Protein AF-X1FCV5-F1 (afdb_monomer_lite)

Organism: NCBI:txid412755

Foldseek 3Di:
DDFLLVVLVVVLVVLVVVLVVLVPDPDPCSVVVNVVSVVVSVVDDRDDDRGDDDDDDDPDDPDPDDDDDDDDDPPDDDPDDDDD

Radius of gyration: 26.0 Å; chains: 1; bounding box: 45×42×66 Å

Secondary structure (DSSP, 8-state):
--BHHHHHHHHHHHHHHHHHHHHT---TTHHHHHHHHHHHHHH----S-TT-B--PPPPPPPPTT----------S--------

Sequence (84 aa):
GKTTQEAMDLSLAAWTRWIDYWAGSADPYASQVIQWLVHDRDGQKLFGSNSARVTTPAPPPPEAGEIPISLPLITGYALSLLFF

Structure (mmCIF, N/CA/C/O backbone):
data_AF-X1FCV5-F1
#
_entry.id   AF-X1FCV5-F1
#
loop_
_atom_site.group_PDB
_atom_site.id
_atom_site.type_symbol
_atom_site.label_atom_id
_atom_site.label_alt_id
_atom_site.label_comp_id
_atom_site.label_asym_id
_atom_site.label_entity_id
_atom_site.label_seq_id
_atom_site.pdbx_PDB_ins_code
_atom_site.Cartn_x
_atom_site.Cartn_y
_atom_site.Cartn_z
_atom_site.occupancy
_atom_site.B_iso_or_equiv
_atom_site.auth_seq_id
_atom_site.auth_comp_id
_atom_site.auth_asym_id
_atom_site.auth_atom_id
_atom_site.pdbx_PDB_model_num
ATOM 1 N N . GLY A 1 1 ? -5.129 2.746 20.650 1.00 79.81 1 GLY A N 1
ATOM 2 C CA . GLY A 1 1 ? -4.489 2.761 19.321 1.00 79.81 1 GLY A CA 1
ATOM 3 C C . GLY A 1 1 ? -5.332 3.533 18.322 1.00 79.81 1 GLY A C 1
ATOM 4 O O . GLY A 1 1 ? -6.328 4.129 18.731 1.00 79.81 1 GLY A O 1
ATOM 5 N N . LYS A 1 2 ? -4.919 3.522 17.046 1.00 85.00 2 LYS A N 1
ATOM 6 C CA . LYS A 1 2 ? -5.689 4.045 15.901 1.00 85.00 2 LYS A CA 1
ATOM 7 C C . LYS A 1 2 ? -7.006 3.288 15.723 1.00 85.00 2 LYS A C 1
ATOM 9 O O . LYS A 1 2 ? -7.120 2.153 16.197 1.00 85.00 2 LYS A O 1
ATOM 14 N N . THR A 1 3 ? -7.984 3.908 15.070 1.00 93.62 3 THR A N 1
ATOM 15 C CA . THR A 1 3 ? -9.182 3.190 14.622 1.00 93.62 3 THR A CA 1
ATOM 16 C C . THR A 1 3 ? -8.856 2.252 13.469 1.00 93.62 3 THR A C 1
ATOM 18 O O . THR A 1 3 ? -7.849 2.398 12.775 1.00 93.62 3 THR A O 1
ATOM 21 N N . THR A 1 4 ? -9.734 1.286 13.247 1.00 93.56 4 THR A N 1
ATOM 22 C CA . THR A 1 4 ? -9.744 0.439 12.053 1.00 93.56 4 THR A CA 1
ATOM 23 C C . THR A 1 4 ? -9.836 1.260 10.765 1.00 93.56 4 THR A C 1
ATOM 25 O O . THR A 1 4 ? -9.126 0.943 9.816 1.00 93.56 4 THR A O 1
ATOM 28 N N . GLN A 1 5 ? -10.620 2.347 10.739 1.00 95.38 5 GLN A N 1
ATOM 29 C CA . GLN A 1 5 ? -10.652 3.262 9.591 1.00 95.38 5 GLN A CA 1
ATOM 30 C C . GLN A 1 5 ? -9.301 3.950 9.363 1.00 95.38 5 GLN A C 1
ATOM 32 O O . GLN A 1 5 ? -8.773 3.908 8.260 1.00 95.38 5 GLN A O 1
ATOM 37 N N . GLU A 1 6 ? -8.693 4.515 10.408 1.00 95.06 6 GLU A N 1
ATOM 38 C CA . GLU A 1 6 ? -7.379 5.161 10.297 1.00 95.06 6 GLU A CA 1
ATOM 39 C C . GLU A 1 6 ? -6.293 4.169 9.847 1.00 95.06 6 GLU A C 1
ATOM 41 O O . GLU A 1 6 ? -5.354 4.542 9.147 1.00 95.06 6 GLU A O 1
ATOM 46 N N . ALA A 1 7 ? -6.401 2.898 10.246 1.00 93.69 7 ALA A N 1
ATOM 47 C CA . ALA A 1 7 ? -5.506 1.842 9.784 1.00 93.69 7 ALA A CA 1
ATOM 48 C C . ALA A 1 7 ? -5.737 1.492 8.302 1.00 93.69 7 ALA A C 1
ATOM 50 O O . ALA A 1 7 ? -4.765 1.306 7.570 1.00 93.69 7 ALA A O 1
ATOM 51 N N . MET A 1 8 ? -6.995 1.443 7.852 1.00 96.00 8 MET A N 1
ATOM 52 C CA . MET A 1 8 ? -7.345 1.253 6.440 1.00 96.00 8 MET A CA 1
ATOM 53 C C . MET A 1 8 ? -6.776 2.383 5.575 1.00 96.00 8 MET A C 1
ATOM 55 O O . MET A 1 8 ? -6.129 2.114 4.566 1.00 96.00 8 MET A O 1
ATOM 59 N N . ASP A 1 9 ? -6.938 3.637 5.996 1.00 96.25 9 ASP A N 1
ATOM 60 C CA . ASP A 1 9 ? -6.450 4.800 5.248 1.00 96.25 9 ASP A CA 1
ATOM 61 C C . ASP A 1 9 ? -4.915 4.787 5.123 1.00 96.25 9 ASP A C 1
ATOM 63 O O . ASP A 1 9 ? -4.360 5.060 4.057 1.00 96.25 9 ASP A O 1
ATOM 67 N N . LEU A 1 10 ? -4.211 4.391 6.191 1.00 95.81 10 LEU A N 1
ATOM 68 C CA . LEU A 1 10 ? -2.757 4.201 6.159 1.00 95.81 10 LEU A CA 1
ATOM 69 C C . LEU A 1 10 ? -2.336 3.055 5.234 1.00 95.81 10 LEU A C 1
ATOM 71 O O . LEU A 1 10 ? -1.330 3.174 4.535 1.00 95.81 10 LEU A O 1
ATOM 75 N N . SER A 1 11 ? -3.101 1.963 5.212 1.00 95.81 11 SER A N 1
ATOM 76 C CA . SER A 1 11 ? -2.876 0.848 4.289 1.00 95.81 11 SER A CA 1
ATOM 77 C C . SER A 1 11 ? -3.016 1.301 2.834 1.00 95.81 11 SER A C 1
ATOM 79 O O . SER A 1 11 ? -2.150 1.006 2.015 1.00 95.81 11 SER A O 1
ATOM 81 N N . LEU A 1 12 ? -4.058 2.074 2.514 1.00 97.44 12 LEU A N 1
ATOM 82 C CA . LEU A 1 12 ? -4.267 2.643 1.179 1.00 97.44 12 LEU A CA 1
ATOM 83 C C . LEU A 1 12 ? -3.122 3.573 0.763 1.00 97.44 12 LEU A C 1
ATOM 85 O O . LEU A 1 12 ? -2.625 3.471 -0.358 1.00 97.44 12 LEU A O 1
ATOM 89 N N . ALA A 1 13 ? -2.642 4.424 1.672 1.00 97.81 13 ALA A N 1
ATOM 90 C CA . ALA A 1 13 ? -1.480 5.271 1.410 1.00 97.81 13 ALA A CA 1
ATOM 91 C C . ALA A 1 13 ? -0.205 4.450 1.135 1.00 97.81 13 ALA A C 1
ATOM 93 O O . ALA A 1 13 ? 0.596 4.815 0.271 1.00 97.81 13 ALA A O 1
ATOM 94 N N 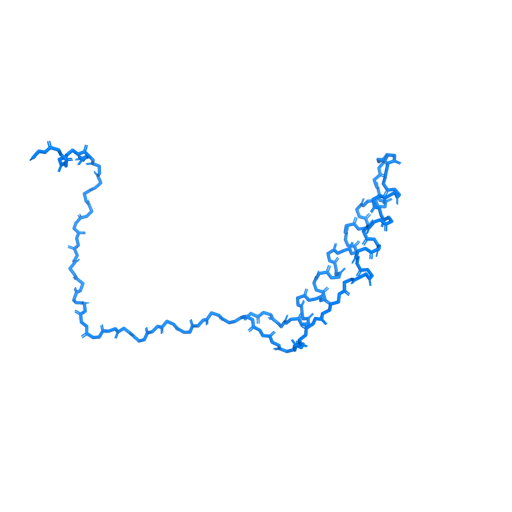. ALA A 1 14 ? -0.019 3.327 1.835 1.00 97.69 14 ALA A N 1
ATOM 95 C CA . ALA A 1 14 ? 1.105 2.428 1.599 1.00 97.69 14 ALA A CA 1
ATOM 96 C C . ALA A 1 14 ? 1.037 1.770 0.212 1.00 97.69 14 ALA A C 1
ATOM 98 O O . ALA A 1 14 ? 2.060 1.715 -0.470 1.00 97.69 14 ALA A O 1
ATOM 99 N N . TRP A 1 15 ? -0.147 1.337 -0.236 1.00 97.75 15 TRP A N 1
ATOM 100 C CA . TRP A 1 15 ? -0.331 0.823 -1.597 1.00 97.75 15 TRP A CA 1
ATOM 101 C C . TRP A 1 15 ? 0.075 1.846 -2.654 1.00 97.75 15 TRP A C 1
ATOM 103 O O . TRP A 1 15 ? 0.874 1.525 -3.531 1.00 97.75 15 TRP A O 1
ATOM 113 N N . THR A 1 16 ? -0.419 3.084 -2.547 1.00 97.75 16 THR A N 1
ATOM 114 C CA . THR A 1 16 ? -0.063 4.167 -3.478 1.00 97.75 16 THR A CA 1
ATOM 115 C C . THR A 1 16 ? 1.445 4.392 -3.518 1.00 97.75 16 THR A C 1
ATOM 117 O O . THR A 1 16 ? 2.032 4.414 -4.594 1.00 97.75 16 THR A O 1
ATOM 120 N N . ARG A 1 17 ? 2.101 4.442 -2.353 1.00 98.31 17 ARG A N 1
ATOM 121 C CA . ARG A 1 17 ? 3.558 4.599 -2.276 1.00 98.31 17 ARG A CA 1
ATOM 122 C C . ARG A 1 17 ? 4.316 3.488 -3.010 1.00 98.31 17 ARG A C 1
ATOM 124 O O . ARG A 1 17 ? 5.328 3.764 -3.650 1.00 98.31 17 ARG A O 1
ATOM 131 N N . TRP A 1 18 ? 3.873 2.239 -2.889 1.00 97.94 18 TRP A N 1
ATOM 132 C CA . TRP A 1 18 ? 4.514 1.120 -3.583 1.00 97.94 18 TRP A CA 1
ATOM 133 C C . TRP A 1 18 ? 4.288 1.172 -5.089 1.00 97.94 18 TRP A C 1
ATOM 135 O O . TRP A 1 18 ? 5.222 0.922 -5.846 1.00 97.94 18 TRP A O 1
ATOM 145 N N . ILE A 1 19 ? 3.084 1.538 -5.524 1.00 98.25 19 ILE A N 1
ATOM 146 C CA . ILE A 1 19 ? 2.784 1.738 -6.943 1.00 98.25 19 ILE A CA 1
ATOM 147 C C . ILE A 1 19 ? 3.695 2.825 -7.529 1.00 98.25 19 ILE A C 1
ATOM 149 O O . ILE A 1 19 ? 4.321 2.587 -8.559 1.00 98.25 19 ILE A O 1
ATOM 153 N N . ASP A 1 20 ? 3.850 3.960 -6.844 1.00 98.31 20 ASP A N 1
ATOM 154 C CA . ASP A 1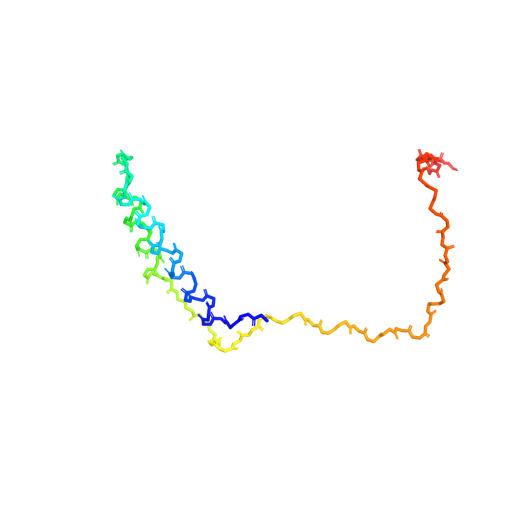 20 ? 4.724 5.055 -7.286 1.00 98.31 20 ASP A CA 1
ATOM 155 C C . ASP A 1 20 ? 6.197 4.626 -7.362 1.00 98.31 20 ASP A C 1
ATOM 157 O O . ASP A 1 20 ? 6.900 4.960 -8.316 1.00 98.31 20 ASP A O 1
ATOM 161 N N . TYR A 1 21 ? 6.667 3.845 -6.383 1.00 98.19 21 TYR A N 1
ATOM 162 C CA . TYR A 1 21 ? 8.015 3.274 -6.405 1.00 98.19 21 TYR A CA 1
ATOM 163 C C . TYR A 1 21 ? 8.241 2.409 -7.651 1.00 98.19 21 TYR A C 1
ATOM 165 O O . TYR A 1 21 ? 9.239 2.581 -8.353 1.00 98.19 21 TYR A O 1
ATOM 173 N N . TRP A 1 22 ? 7.306 1.505 -7.951 1.00 98.19 22 TRP A N 1
ATOM 174 C CA . TRP A 1 22 ? 7.421 0.628 -9.114 1.00 98.19 22 TRP A CA 1
ATOM 175 C C . TRP A 1 22 ? 7.254 1.377 -10.435 1.00 98.19 22 TRP A C 1
ATOM 177 O O . TRP A 1 22 ? 7.899 1.009 -11.411 1.00 98.19 22 TRP A O 1
ATOM 187 N N . ALA A 1 23 ? 6.469 2.455 -10.470 1.00 97.81 23 ALA A N 1
ATOM 188 C CA . ALA A 1 23 ? 6.308 3.287 -11.661 1.00 97.81 23 ALA A CA 1
ATOM 189 C C . ALA A 1 23 ? 7.619 3.968 -12.094 1.00 97.81 23 ALA A C 1
ATOM 191 O O . ALA A 1 23 ? 7.821 4.209 -13.283 1.00 97.81 23 ALA A O 1
ATOM 192 N N . GLY A 1 24 ? 8.519 4.256 -11.148 1.00 96.94 24 GLY A N 1
ATOM 193 C CA . GLY A 1 24 ? 9.859 4.779 -11.427 1.00 96.94 24 GLY A CA 1
ATOM 194 C C . GLY 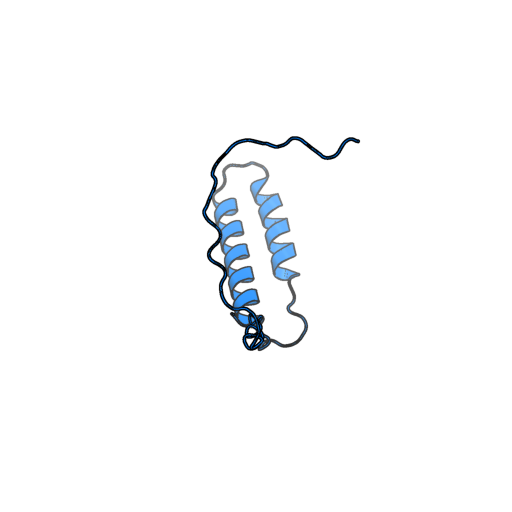A 1 24 ? 10.935 3.708 -11.643 1.00 96.94 24 GLY A C 1
ATOM 195 O O . GLY A 1 24 ? 12.093 4.056 -11.877 1.00 96.94 24 GLY A O 1
ATOM 196 N N . SER A 1 25 ? 10.597 2.421 -11.527 1.00 97.81 25 SER A N 1
ATOM 197 C CA . SER A 1 25 ? 11.563 1.325 -11.628 1.00 97.81 25 SER A CA 1
ATOM 198 C C . SER A 1 25 ? 11.956 1.042 -13.080 1.00 97.81 25 SER A C 1
ATOM 200 O O . SER A 1 25 ? 11.127 1.081 -13.984 1.00 97.81 25 SER A O 1
ATOM 202 N N . ALA A 1 26 ? 13.227 0.694 -13.296 1.00 97.94 26 ALA A N 1
ATOM 203 C CA . ALA A 1 26 ? 13.736 0.207 -14.581 1.00 97.94 26 ALA A CA 1
ATOM 204 C C . ALA A 1 26 ? 13.600 -1.322 -14.743 1.00 97.94 26 ALA A C 1
ATOM 206 O O . ALA A 1 26 ? 14.070 -1.880 -15.734 1.00 97.94 26 ALA A O 1
ATOM 207 N N . ASP A 1 27 ? 13.003 -2.008 -13.763 1.00 97.62 27 ASP A N 1
ATOM 208 C CA . ASP A 1 27 ? 12.773 -3.451 -13.821 1.00 97.62 27 ASP A CA 1
ATOM 209 C C . ASP A 1 27 ? 11.803 -3.799 -14.972 1.00 97.62 27 ASP A C 1
ATOM 211 O O . ASP A 1 27 ? 10.725 -3.202 -15.065 1.00 97.62 27 ASP A O 1
ATOM 215 N N . PRO A 1 28 ? 12.136 -4.766 -15.848 1.00 98.06 28 PRO A N 1
ATOM 216 C CA . PRO A 1 28 ? 11.292 -5.120 -16.991 1.00 98.06 28 PRO A CA 1
ATOM 217 C C . PRO A 1 28 ? 9.912 -5.672 -16.595 1.00 98.06 28 PRO A C 1
ATOM 219 O O . PRO A 1 28 ? 8.992 -5.648 -17.412 1.00 98.06 28 PRO A O 1
ATOM 222 N N . TYR A 1 29 ? 9.746 -6.147 -15.359 1.00 97.69 29 TYR A N 1
ATOM 223 C CA . TYR A 1 29 ? 8.489 -6.660 -14.817 1.00 97.69 29 TYR A CA 1
ATOM 224 C C . TYR A 1 29 ? 7.708 -5.619 -14.003 1.00 97.69 29 TYR A C 1
ATOM 226 O O . TYR A 1 29 ? 6.643 -5.939 -13.473 1.00 97.69 29 TYR A O 1
ATOM 234 N N . ALA A 1 30 ? 8.180 -4.370 -13.911 1.00 97.75 30 ALA A N 1
ATOM 235 C CA . ALA A 1 30 ? 7.552 -3.335 -13.087 1.00 97.75 30 ALA A CA 1
ATOM 236 C C . ALA A 1 30 ? 6.061 -3.128 -13.407 1.00 97.75 30 ALA A C 1
ATOM 238 O O . ALA A 1 30 ? 5.240 -3.024 -12.498 1.00 97.75 30 ALA A O 1
ATOM 239 N N . SER A 1 31 ? 5.684 -3.143 -14.689 1.00 97.81 31 SER A N 1
ATOM 240 C CA . SER A 1 31 ? 4.286 -3.002 -15.119 1.00 97.81 31 SER A CA 1
ATOM 241 C C . SER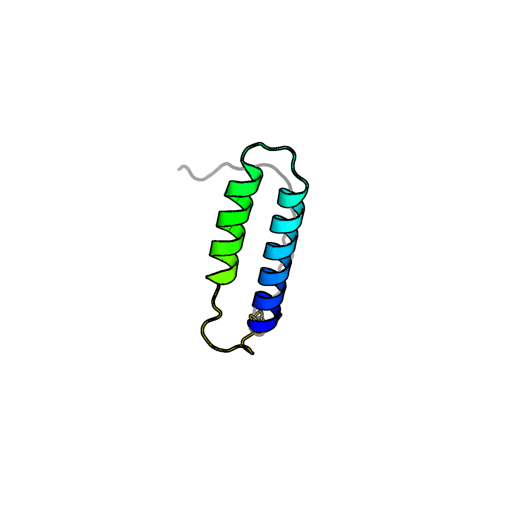 A 1 31 ? 3.391 -4.133 -14.605 1.00 97.81 31 SER A C 1
ATOM 243 O O . SER A 1 31 ? 2.266 -3.883 -14.170 1.00 97.81 31 SER A O 1
ATOM 245 N N . GLN A 1 32 ? 3.900 -5.367 -14.596 1.00 98.50 32 GLN A N 1
ATOM 246 C CA . GLN A 1 32 ? 3.183 -6.521 -14.065 1.00 98.50 32 GLN A CA 1
ATOM 247 C C . GLN A 1 32 ? 3.030 -6.415 -12.547 1.00 98.50 32 GLN A C 1
ATOM 249 O O . GLN A 1 32 ? 1.945 -6.657 -12.024 1.00 98.50 32 GLN A O 1
ATOM 254 N N . VAL A 1 33 ? 4.082 -6.001 -11.835 1.00 98.19 33 VAL A N 1
ATOM 255 C CA . VAL A 1 33 ? 4.009 -5.783 -10.383 1.00 98.19 33 VAL A CA 1
ATOM 256 C C . VAL A 1 33 ? 2.974 -4.708 -10.045 1.00 98.19 33 VAL A C 1
ATOM 258 O O . VAL A 1 33 ? 2.131 -4.932 -9.179 1.00 98.19 33 VAL A O 1
ATOM 261 N N . ILE A 1 34 ? 2.964 -3.581 -10.764 1.00 98.44 34 ILE A N 1
ATOM 262 C CA . ILE A 1 34 ? 1.962 -2.518 -10.582 1.00 98.44 34 ILE A CA 1
ATOM 263 C C . ILE A 1 34 ? 0.545 -3.057 -10.786 1.00 98.44 34 ILE A C 1
ATOM 265 O O . ILE A 1 34 ? -0.341 -2.738 -9.996 1.00 98.44 34 ILE A O 1
ATOM 269 N N . GLN A 1 35 ? 0.322 -3.890 -11.806 1.00 98.38 35 GLN A N 1
ATOM 270 C CA . GLN A 1 35 ? -0.994 -4.473 -12.068 1.00 98.38 35 GLN A CA 1
ATOM 271 C C . GLN A 1 35 ? -1.504 -5.296 -10.876 1.00 98.38 35 GLN A C 1
ATOM 273 O O . GLN A 1 35 ? -2.658 -5.131 -10.476 1.00 98.38 35 GLN A O 1
ATOM 278 N N . TRP A 1 36 ? -0.647 -6.128 -10.277 1.00 98.12 36 TRP A N 1
ATOM 279 C CA . TRP A 1 36 ? -0.996 -6.905 -9.084 1.00 98.12 36 TRP A CA 1
ATOM 280 C C . TRP A 1 36 ? -1.246 -6.017 -7.864 1.00 98.12 36 TRP A C 1
ATOM 282 O O . TRP A 1 36 ? -2.243 -6.196 -7.172 1.00 98.12 36 TRP A O 1
ATOM 292 N N . LEU A 1 37 ? -0.400 -5.009 -7.636 1.00 98.06 37 LEU A N 1
ATOM 293 C CA . LEU A 1 37 ? -0.575 -4.072 -6.522 1.00 98.06 37 LEU A CA 1
ATOM 294 C C . LEU A 1 37 ? -1.896 -3.296 -6.622 1.00 98.06 37 LEU A C 1
ATOM 296 O O . LEU A 1 37 ? -2.577 -3.107 -5.616 1.00 98.06 37 LEU A O 1
ATOM 300 N N . VAL A 1 38 ? -2.268 -2.851 -7.825 1.00 98.31 38 VAL A N 1
ATOM 301 C CA . VAL A 1 38 ? -3.549 -2.172 -8.068 1.00 98.31 38 VAL A CA 1
ATOM 302 C C . VAL A 1 38 ? -4.715 -3.120 -7.816 1.00 98.31 38 VAL A C 1
ATOM 304 O O . VAL A 1 38 ? -5.647 -2.748 -7.106 1.00 98.31 38 VAL A O 1
ATOM 307 N N . HIS A 1 39 ? -4.644 -4.344 -8.346 1.00 98.00 39 HIS A N 1
ATOM 308 C CA . HIS A 1 39 ? -5.668 -5.361 -8.126 1.00 98.00 39 HIS A CA 1
ATOM 309 C C . HIS A 1 39 ? -5.899 -5.620 -6.628 1.00 98.00 39 HIS A C 1
ATOM 311 O O . HIS A 1 39 ? -7.037 -5.590 -6.160 1.00 98.00 39 HIS A O 1
ATOM 317 N N . ASP A 1 40 ? -4.826 -5.814 -5.863 1.00 97.62 40 ASP A N 1
ATOM 318 C CA . ASP A 1 40 ? -4.918 -6.154 -4.444 1.00 97.62 40 ASP A CA 1
ATOM 319 C C . ASP A 1 40 ? -5.382 -4.967 -3.588 1.00 97.62 40 ASP A C 1
ATOM 321 O O . ASP A 1 40 ? -6.206 -5.144 -2.685 1.00 97.62 40 ASP A O 1
ATOM 325 N N . ARG A 1 41 ? -4.934 -3.743 -3.904 1.00 97.44 41 ARG A N 1
ATOM 326 C CA . ARG A 1 41 ? -5.429 -2.512 -3.269 1.00 97.44 41 ARG A CA 1
ATOM 327 C C . ARG A 1 41 ? -6.932 -2.349 -3.478 1.00 97.44 41 ARG A C 1
ATOM 329 O O . ARG A 1 41 ? -7.653 -2.089 -2.518 1.00 97.44 41 ARG A O 1
ATOM 336 N N . ASP A 1 42 ? -7.399 -2.492 -4.715 1.00 97.19 42 ASP A N 1
ATOM 337 C CA . ASP A 1 42 ? -8.810 -2.293 -5.066 1.00 97.19 42 ASP A CA 1
ATOM 338 C C . ASP A 1 42 ? -9.691 -3.430 -4.513 1.00 97.19 42 ASP A C 1
ATOM 340 O O . ASP A 1 42 ? -10.878 -3.238 -4.237 1.00 97.19 42 ASP A O 1
ATOM 344 N N . GLY A 1 43 ? -9.101 -4.608 -4.290 1.00 96.12 43 GLY A N 1
ATOM 345 C CA . GLY A 1 43 ? -9.725 -5.729 -3.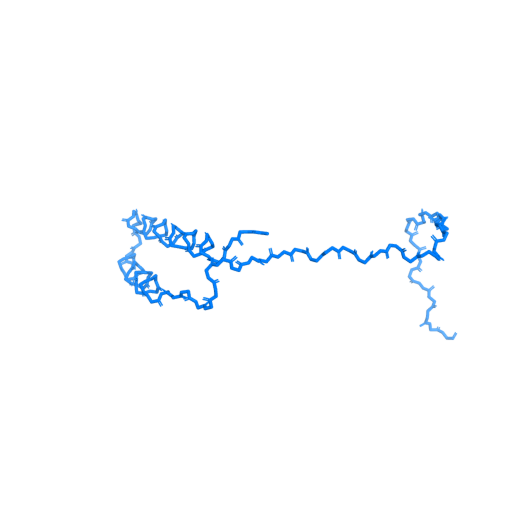594 1.00 96.12 43 GLY A CA 1
ATOM 346 C C . GLY A 1 43 ? -9.800 -5.571 -2.071 1.00 96.12 43 GLY A C 1
ATOM 347 O O . GLY A 1 43 ? -10.573 -6.291 -1.428 1.00 96.12 43 GLY A O 1
ATOM 348 N N . GLN A 1 44 ? -9.040 -4.645 -1.475 1.00 95.75 44 GLN A N 1
ATOM 349 C CA . GLN A 1 44 ? -9.001 -4.463 -0.028 1.00 95.75 44 GLN A CA 1
ATOM 350 C C . GLN A 1 44 ? -10.343 -3.947 0.501 1.00 95.75 44 GLN A C 1
ATOM 352 O O . GLN A 1 44 ? -10.890 -2.945 0.044 1.00 95.75 44 GLN A O 1
ATOM 357 N N . LYS A 1 45 ? -10.862 -4.614 1.535 1.00 95.69 45 LYS A N 1
ATOM 358 C CA . LYS A 1 45 ? -12.112 -4.244 2.202 1.00 95.69 45 LYS A CA 1
ATOM 359 C C . LYS A 1 45 ? -11.914 -4.191 3.704 1.00 95.69 45 LYS A C 1
ATOM 361 O O . LYS A 1 45 ? -11.274 -5.068 4.283 1.00 95.69 45 LYS A O 1
ATOM 366 N N . LEU A 1 46 ? -12.510 -3.180 4.328 1.00 93.25 46 LEU A N 1
ATOM 367 C CA . LEU A 1 46 ? -12.620 -3.115 5.775 1.00 93.25 46 LEU A CA 1
ATOM 368 C C . LEU A 1 46 ? -13.897 -3.835 6.217 1.00 93.25 46 LEU A C 1
ATOM 370 O O . LEU A 1 46 ? -14.987 -3.526 5.739 1.00 93.25 46 LEU A O 1
ATOM 374 N N . PHE A 1 47 ? -13.756 -4.789 7.133 1.00 92.31 47 PHE A N 1
ATOM 375 C CA . PHE A 1 47 ? -14.877 -5.505 7.739 1.00 92.31 47 PHE A CA 1
ATOM 376 C C . PHE A 1 47 ? -15.021 -5.122 9.216 1.00 92.31 47 PHE A C 1
ATOM 378 O O . PHE A 1 47 ? -14.030 -4.863 9.900 1.00 92.31 47 PHE A O 1
ATOM 385 N N . GLY A 1 48 ? -16.254 -5.135 9.727 1.00 91.75 48 GLY A N 1
ATOM 386 C CA . GLY A 1 48 ? -16.550 -4.822 11.127 1.00 91.75 48 GLY A CA 1
ATOM 387 C C . GLY A 1 48 ? -16.777 -3.330 11.385 1.00 91.75 48 GLY A C 1
ATOM 388 O O . GLY A 1 48 ? -17.294 -2.614 10.534 1.00 91.75 48 GLY A O 1
ATOM 389 N N . SER A 1 49 ? -16.452 -2.870 12.597 1.00 92.25 49 SER A N 1
ATOM 390 C CA . SER A 1 49 ? -16.658 -1.471 12.996 1.00 92.25 49 SER A CA 1
ATOM 391 C C . SER A 1 49 ? -15.487 -0.588 12.581 1.00 92.25 49 SER A C 1
ATOM 393 O O . SER A 1 49 ? -14.348 -0.887 12.936 1.00 92.25 49 SER A O 1
ATOM 395 N N . ASN A 1 50 ? -15.783 0.546 11.940 1.00 92.50 50 ASN A N 1
ATOM 396 C CA . ASN A 1 50 ? -14.816 1.572 11.521 1.00 92.50 50 ASN A CA 1
ATOM 397 C C . ASN A 1 50 ? -14.199 2.357 12.694 1.00 92.50 50 ASN A C 1
ATOM 399 O O . ASN A 1 50 ? -13.164 3.006 12.544 1.00 92.50 50 ASN A O 1
ATOM 403 N N . SER A 1 51 ? -14.841 2.329 13.864 1.00 91.81 51 SER A N 1
ATOM 404 C CA . SER A 1 51 ? -14.396 3.049 15.062 1.00 91.81 51 SER A CA 1
ATOM 405 C C . SER A 1 51 ? -13.698 2.151 16.082 1.00 91.81 51 SER A C 1
ATOM 407 O O . SER A 1 51 ? -13.209 2.660 17.093 1.00 91.81 51 SER A O 1
ATOM 409 N N . ALA A 1 52 ? -13.623 0.839 15.829 1.00 89.06 52 ALA A N 1
ATOM 410 C CA . ALA A 1 52 ? -12.926 -0.095 16.704 1.00 89.06 52 ALA A CA 1
ATOM 411 C C . ALA A 1 52 ? -11.443 0.277 16.811 1.00 89.06 52 ALA A C 1
ATOM 413 O O . ALA A 1 52 ? -10.814 0.673 15.832 1.00 89.06 52 ALA A O 1
ATOM 414 N N . ARG A 1 53 ? -10.881 0.161 18.014 1.00 87.31 53 ARG A N 1
ATOM 415 C CA . ARG A 1 53 ? -9.479 0.475 18.308 1.00 87.31 53 ARG A CA 1
ATOM 416 C C . ARG A 1 53 ? -8.880 -0.685 19.081 1.00 87.31 53 ARG A C 1
ATOM 418 O O . ARG A 1 53 ? -9.497 -1.170 20.023 1.00 87.31 53 ARG A O 1
ATOM 425 N N . VAL A 1 54 ? -7.650 -1.069 18.747 1.00 76.88 54 VAL A N 1
ATOM 426 C CA . VAL A 1 54 ? -6.858 -1.917 19.645 1.00 76.88 54 VAL A CA 1
ATOM 427 C C . VAL A 1 54 ? -6.344 -1.030 20.776 1.00 76.88 54 VAL A C 1
ATOM 429 O O . VAL A 1 54 ? -5.641 -0.034 20.549 1.00 76.88 54 VAL A O 1
ATOM 432 N N . THR A 1 55 ? -6.743 -1.352 21.998 1.00 77.88 55 THR A N 1
ATOM 433 C CA . THR A 1 55 ? -6.257 -0.721 23.226 1.00 77.88 55 THR A CA 1
ATOM 434 C C . THR A 1 55 ? -5.510 -1.760 24.038 1.00 77.88 55 THR A C 1
ATOM 436 O O . THR A 1 55 ? -5.992 -2.880 24.181 1.00 77.88 55 THR A O 1
ATOM 439 N N . THR A 1 56 ? -4.356 -1.395 24.589 1.00 74.50 56 THR A N 1
ATOM 440 C CA . THR A 1 56 ? -3.721 -2.206 25.628 1.00 74.50 56 THR A CA 1
ATOM 441 C C . THR A 1 56 ? -4.669 -2.236 26.830 1.00 74.50 56 THR A C 1
ATOM 443 O O . THR A 1 56 ? -5.079 -1.157 27.272 1.00 74.50 56 THR A O 1
ATOM 446 N N . PRO A 1 57 ? -5.070 -3.416 27.335 1.00 71.88 57 PRO A N 1
ATOM 447 C CA . PRO A 1 57 ? -5.828 -3.502 28.576 1.00 71.88 57 PRO A CA 1
ATOM 448 C C . PRO A 1 57 ? -5.061 -2.803 29.701 1.00 71.88 57 PRO A C 1
ATOM 450 O O . PRO A 1 57 ? -3.828 -2.835 29.718 1.00 71.88 57 PRO A O 1
ATOM 453 N N . ALA A 1 58 ? -5.772 -2.171 30.635 1.00 75.69 58 ALA A N 1
ATOM 454 C CA . ALA A 1 58 ? -5.125 -1.686 31.847 1.00 75.69 58 ALA A CA 1
ATOM 455 C C . ALA A 1 58 ? -4.477 -2.881 32.575 1.00 75.69 58 ALA A C 1
ATOM 457 O O . ALA A 1 58 ? -5.093 -3.953 32.616 1.00 75.69 58 ALA A O 1
ATOM 458 N N . PRO A 1 59 ? -3.256 -2.736 33.122 1.00 79.38 59 PRO A N 1
ATOM 459 C CA . PRO A 1 59 ? -2.679 -3.784 33.950 1.00 79.38 59 PRO A CA 1
ATOM 460 C C . PRO A 1 59 ? -3.623 -4.080 35.128 1.00 79.38 59 PRO A C 1
ATOM 462 O O . PRO A 1 59 ? -4.285 -3.155 35.619 1.00 79.38 59 PRO A O 1
ATOM 465 N N . PRO A 1 60 ? -3.722 -5.346 35.571 1.00 80.75 60 PRO A N 1
ATOM 466 C CA . PRO A 1 60 ? -4.483 -5.670 36.769 1.00 80.75 60 PRO A CA 1
ATOM 467 C C . PRO A 1 60 ? -3.959 -4.838 37.955 1.00 80.75 60 PRO A C 1
ATOM 469 O O . PRO A 1 60 ? -2.766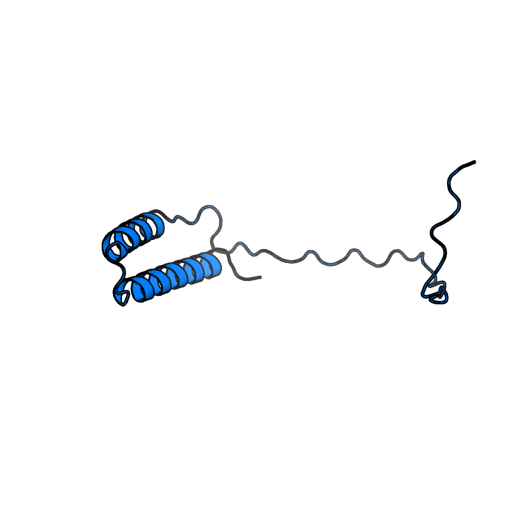 -4.512 37.985 1.00 80.75 60 PRO A O 1
ATOM 472 N N . PRO A 1 61 ? -4.823 -4.459 38.918 1.00 81.06 61 PRO A N 1
ATOM 473 C CA . PRO A 1 61 ? -4.374 -3.804 40.141 1.00 81.06 61 PRO A CA 1
ATOM 474 C C . PRO A 1 61 ? -3.249 -4.626 40.783 1.00 81.06 61 PRO A C 1
ATOM 476 O O . PRO A 1 61 ? -3.333 -5.855 40.747 1.00 81.06 61 PRO A O 1
ATOM 479 N N . PRO A 1 62 ? -2.215 -3.992 41.364 1.00 75.19 62 PRO A N 1
ATOM 480 C CA . PRO A 1 62 ? -1.184 -4.735 42.072 1.00 75.19 62 PRO A CA 1
ATOM 481 C C . PRO A 1 62 ? -1.851 -5.566 43.170 1.00 75.19 62 PRO A C 1
ATOM 483 O O . PRO A 1 62 ? -2.550 -5.015 44.025 1.00 75.19 62 PRO A O 1
ATOM 486 N N . GLU A 1 63 ? -1.670 -6.887 43.129 1.00 69.50 63 GLU A N 1
ATOM 487 C CA . GLU A 1 63 ? -2.066 -7.742 44.240 1.00 69.50 63 GLU A CA 1
ATOM 488 C C . GLU A 1 63 ? -1.310 -7.255 45.481 1.00 69.50 63 GLU A C 1
ATOM 490 O O . GLU A 1 63 ? -0.084 -7.115 45.478 1.00 69.50 63 GLU A O 1
ATOM 495 N N . ALA A 1 64 ? -2.052 -6.919 46.536 1.00 60.44 64 ALA A N 1
ATOM 496 C CA . ALA A 1 64 ? -1.486 -6.522 47.815 1.00 60.44 64 ALA A CA 1
ATOM 497 C C . ALA A 1 64 ? -0.819 -7.750 48.458 1.00 60.44 64 ALA A C 1
ATOM 499 O O . ALA A 1 64 ? -1.428 -8.416 49.290 1.00 60.44 64 ALA A O 1
ATOM 500 N N . GLY A 1 65 ? 0.395 -8.103 48.028 1.00 57.72 65 GLY A N 1
ATOM 501 C CA . GLY A 1 65 ? 0.994 -9.364 48.465 1.00 57.72 65 GLY A CA 1
ATOM 502 C C . GLY A 1 65 ? 2.462 -9.623 48.150 1.00 57.72 65 GLY A C 1
ATOM 503 O O . GLY A 1 65 ? 2.993 -10.578 48.702 1.00 57.72 65 GLY A O 1
ATOM 504 N N . GLU A 1 66 ? 3.156 -8.806 47.356 1.00 51.84 66 GLU A N 1
ATOM 505 C CA . GLU A 1 66 ? 4.587 -9.029 47.104 1.00 51.84 66 GLU A CA 1
ATOM 506 C C . GLU A 1 66 ? 5.430 -7.875 47.644 1.00 51.84 66 GLU A C 1
ATOM 508 O O . GLU A 1 66 ? 5.627 -6.831 47.025 1.00 51.84 66 GLU A O 1
ATOM 513 N N . ILE A 1 67 ? 5.927 -8.082 48.861 1.00 60.56 67 ILE A N 1
ATOM 514 C CA . ILE A 1 67 ? 7.040 -7.321 49.422 1.00 60.56 67 ILE A CA 1
ATOM 515 C C . ILE A 1 67 ? 8.232 -7.523 48.467 1.00 60.56 67 ILE A C 1
ATOM 517 O O . ILE A 1 67 ? 8.587 -8.676 48.211 1.00 60.56 67 ILE A O 1
ATOM 521 N N . PRO A 1 68 ? 8.877 -6.469 47.937 1.00 50.47 68 PRO A N 1
ATOM 522 C CA . PRO A 1 68 ? 10.004 -6.647 47.034 1.00 50.47 68 PRO A CA 1
ATOM 523 C C . PRO A 1 68 ? 11.198 -7.205 47.815 1.00 50.47 68 PRO A C 1
ATOM 525 O O . PRO A 1 68 ? 11.880 -6.478 48.539 1.00 50.47 68 PRO A O 1
ATOM 528 N N . ILE A 1 69 ? 11.473 -8.502 47.673 1.00 59.94 69 ILE A N 1
ATOM 529 C CA . ILE A 1 69 ? 12.756 -9.063 48.093 1.00 59.94 69 ILE A CA 1
ATOM 530 C C . ILE A 1 69 ? 13.769 -8.669 47.016 1.00 59.94 69 ILE A C 1
ATOM 532 O O . ILE A 1 69 ? 13.736 -9.172 45.895 1.00 59.94 69 ILE A O 1
ATOM 536 N N . SER A 1 70 ? 14.658 -7.734 47.350 1.00 47.59 70 SER A N 1
ATOM 537 C CA . SER A 1 70 ? 15.795 -7.370 46.504 1.00 47.59 70 SER A CA 1
ATOM 538 C C . SER A 1 70 ? 16.734 -8.576 46.387 1.00 47.59 70 SER A C 1
ATOM 540 O O . SER A 1 70 ? 17.455 -8.898 47.332 1.00 47.59 70 SER A O 1
ATOM 542 N N . LEU A 1 71 ? 16.699 -9.282 45.255 1.00 53.28 71 LEU A N 1
ATOM 543 C CA . LEU A 1 71 ? 17.672 -10.330 44.945 1.00 53.28 71 LEU A CA 1
ATOM 544 C C . LEU A 1 71 ? 18.970 -9.674 44.448 1.00 53.28 71 LEU A C 1
ATOM 546 O O . LEU A 1 71 ? 18.921 -8.906 43.482 1.00 53.28 71 LEU A O 1
ATOM 550 N N . PRO A 1 72 ? 20.138 -9.954 45.058 1.00 42.84 72 PRO A N 1
ATOM 551 C CA . PRO A 1 72 ? 21.399 -9.452 44.540 1.00 42.84 72 PRO A CA 1
ATOM 552 C C . PRO A 1 72 ? 21.686 -10.100 43.181 1.00 42.84 72 PRO A C 1
ATOM 554 O O . PRO A 1 72 ? 21.650 -11.321 43.025 1.00 42.84 72 PRO A O 1
ATOM 557 N N . LEU A 1 73 ? 21.974 -9.256 42.193 1.00 48.75 73 LEU A N 1
ATOM 558 C CA . LEU A 1 73 ? 22.349 -9.648 40.842 1.00 48.75 73 LEU A CA 1
ATOM 559 C C . LEU A 1 73 ? 23.705 -10.376 40.877 1.00 48.75 73 LEU A C 1
ATOM 561 O O . LEU A 1 73 ? 24.753 -9.734 40.888 1.00 48.75 73 LEU A O 1
ATOM 565 N N . ILE A 1 74 ? 23.704 -11.711 40.889 1.00 49.31 74 ILE A N 1
ATOM 566 C CA . ILE A 1 74 ? 24.920 -12.494 40.634 1.00 49.31 74 ILE A CA 1
ATOM 567 C C . ILE A 1 74 ? 24.988 -12.756 39.131 1.00 49.31 74 ILE A C 1
ATOM 569 O O . ILE A 1 74 ? 24.458 -13.729 38.598 1.00 49.31 74 ILE A O 1
ATOM 573 N N . THR A 1 75 ? 25.620 -11.820 38.428 1.00 47.66 75 THR A N 1
ATOM 574 C CA . THR A 1 75 ? 26.073 -11.995 37.050 1.00 47.66 75 THR A CA 1
ATOM 575 C C . THR A 1 75 ? 27.105 -13.116 36.981 1.00 47.66 75 THR A C 1
ATOM 577 O O . THR A 1 75 ? 28.218 -12.966 37.474 1.00 47.66 75 THR A O 1
ATOM 580 N N . GLY A 1 76 ? 26.745 -14.187 36.278 1.00 49.88 76 GLY A N 1
ATOM 581 C CA . GLY A 1 76 ? 27.691 -15.131 35.694 1.00 49.88 76 GLY A CA 1
ATOM 582 C C . GLY A 1 76 ? 28.063 -16.319 36.580 1.00 49.88 76 GLY A C 1
ATOM 583 O O . GLY A 1 76 ? 28.540 -16.159 37.695 1.00 49.88 76 GLY A O 1
ATOM 584 N N . TYR A 1 77 ? 27.951 -17.502 35.970 1.00 51.28 77 TYR A N 1
ATOM 585 C CA . TYR A 1 77 ? 28.548 -18.780 36.373 1.00 51.28 77 TYR A CA 1
ATOM 586 C C . TYR A 1 77 ? 27.833 -19.569 37.479 1.00 51.28 77 TYR A C 1
ATOM 588 O O . TYR A 1 77 ? 28.213 -19.516 38.639 1.00 51.28 77 TYR A O 1
ATOM 596 N N . ALA A 1 78 ? 26.866 -20.404 37.084 1.00 47.06 78 ALA A N 1
ATOM 597 C CA . ALA A 1 78 ? 26.951 -21.861 37.282 1.00 47.06 78 ALA A CA 1
ATOM 598 C C . ALA A 1 78 ? 25.667 -22.544 36.780 1.00 47.06 78 ALA A C 1
ATOM 600 O O . ALA A 1 78 ? 24.755 -22.869 37.535 1.00 47.06 78 ALA A O 1
ATOM 601 N N . LEU A 1 79 ? 25.613 -22.790 35.471 1.00 49.06 79 LEU A N 1
ATOM 602 C CA . LEU A 1 79 ? 24.739 -23.801 34.886 1.00 49.06 79 LEU A CA 1
ATOM 603 C C . LEU A 1 79 ? 25.311 -25.180 35.255 1.00 49.06 79 LEU A C 1
ATOM 605 O O . LEU A 1 79 ? 26.059 -25.758 34.475 1.00 49.06 79 LEU A O 1
ATOM 609 N N . SER A 1 80 ? 25.064 -25.675 36.466 1.00 51.91 80 SER A N 1
ATOM 610 C CA . SER A 1 80 ? 25.393 -27.049 36.876 1.00 51.91 80 SER A CA 1
ATOM 611 C C . SER A 1 80 ? 24.663 -27.369 38.173 1.00 51.91 80 SER A C 1
ATOM 613 O O . SER A 1 80 ? 24.999 -26.778 39.190 1.00 51.91 80 SER A O 1
ATOM 615 N N . LEU A 1 81 ? 23.675 -28.270 38.105 1.00 51.28 81 LEU A N 1
ATOM 616 C CA . LEU A 1 81 ? 23.217 -29.226 39.136 1.00 51.28 81 LEU A CA 1
ATOM 617 C C . LEU A 1 81 ? 21.716 -29.526 38.968 1.00 51.28 81 LEU A C 1
ATOM 619 O O . LEU A 1 81 ? 20.894 -29.184 39.808 1.00 51.28 81 LEU A O 1
ATOM 623 N N . LEU A 1 82 ? 21.366 -30.202 37.872 1.00 45.94 82 LEU A N 1
ATOM 624 C CA . LEU A 1 82 ? 20.156 -31.029 37.800 1.00 45.94 82 LEU A CA 1
ATOM 625 C C . LEU A 1 82 ? 20.475 -32.332 37.056 1.00 45.94 82 LEU A C 1
ATOM 627 O O . LEU A 1 82 ? 19.911 -32.595 36.006 1.00 45.94 82 LEU A O 1
ATOM 631 N N . PHE A 1 83 ? 21.417 -33.115 37.594 1.00 44.75 83 PHE A N 1
ATOM 632 C CA . PHE A 1 83 ? 21.523 -34.567 37.390 1.00 44.75 83 PHE A CA 1
ATOM 633 C C . PHE A 1 83 ? 22.282 -35.178 38.576 1.00 44.75 83 PHE A C 1
ATOM 635 O O . PHE A 1 83 ? 23.508 -35.265 38.542 1.00 44.75 83 PHE A O 1
ATOM 642 N N . PHE A 1 84 ? 21.556 -35.466 39.657 1.00 40.78 84 PHE A N 1
ATOM 643 C CA . PHE A 1 84 ? 21.380 -36.781 40.300 1.00 40.78 84 PHE A CA 1
ATOM 644 C C . PHE A 1 84 ? 20.711 -36.604 41.666 1.00 40.78 84 PHE A C 1
ATOM 646 O O . PHE A 1 84 ? 21.150 -35.714 42.427 1.00 40.78 84 PHE A O 1
#

pLDDT: mean 82.12, std 19.66, range [40.78, 98.5]